Protein AF-A0A9N9IE60-F1 (afdb_monomer)

Mean predicted aligned error: 2.97 Å

Radius of gyration: 13.8 Å; Cα contacts (8 Å, |Δi|>4): 178; chains: 1; bounding box: 35×28×39 Å

Foldseek 3Di:
DEEEEQEDPVCAQWDFPRHHYDHLVCLVVCLLVVQVVCVPPQEYEYFYQQQPPSRVVSLVSNCVNHPNPRRHRYYDHRGVNVQCVVCVVPCNTIPNHDVVVVVVVVD

Solvent-accessible surface area (backbone atoms only — not comparable to full-atom values): 5982 Å² total; per-residue (Å²): 115,42,44,40,33,23,30,56,89,74,45,66,52,33,45,54,66,88,43,44,84,49,34,51,94,51,39,82,84,40,44,69,59,53,42,63,78,45,60,84,45,61,30,41,33,20,22,15,55,56,32,80,55,56,9,52,52,51,42,49,56,48,60,73,70,42,84,57,79,83,45,43,76,43,63,41,78,47,11,48,58,49,48,44,74,78,32,60,90,36,72,86,57,27,33,75,69,35,68,77,63,52,68,71,70,82,115

Nearest PDB structures (foldseek):
  3f4a-assembly1_B  TM=9.356E-01  e=2.325E-10  Saccharomyces cerevisiae
  3fs5-assembly1_A  TM=8.577E-01  e=1.790E-09  Saccharomyces cerevisiae
  2a2k-assembly1_A  TM=7.658E-01  e=3.951E-05  Homo sapiens
  4zhj-assembly1_A  TM=4.640E-01  e=3.640E+00  Synechocystis sp. PCC 6803 substr. Kazusa
  6hyt-assembly4_D  TM=4.282E-01  e=3.640E+00  Homo sapiens

InterPro domains:
  IPR001763 Rhodanese-like domain [PF00581] (3-85)
  IPR001763 Rhodanese-like domain [PS50206] (1-88)
  IPR001763 Rhodanese-like domain [SM00450] (1-89)
  IPR036873 Rhodanese-like domain superfamily [G3DSA:3.40.250.10] (1-103)
  IPR036873 Rhodanese-like domain superfamily [SSF52821] (1-89)

Organism: NCBI:txid1117310

pLDDT: mean 95.26, std 8.59, range [41.03, 98.88]

Secondary structure (DSSP, 8-state):
-EEEE--SGGGTT-B-TT-EE--GGGHHHHHHHHHHHTTT-SEEEEE-SSSSSHHHHHHHHHHHH-S-SSSEEEE-TTHHHHHHHHHTT-TTT-BS--HHHHHTT--

Sequence (107 aa):
YLVVDVRDDDYEGGNIPNSINKPSHKINDHITALVFKHSQVPRIIFTCALSQVRGPKCARIYKENTTNKDQKVQVLQGGFSEWQREYKDDPQLVENYDAEHWEYEDY

Structure (mmCIF, N/CA/C/O backbone):
data_AF-A0A9N9IE60-F1
#
_entry.id   AF-A0A9N9IE60-F1
#
loop_
_atom_site.group_PDB
_atom_site.id
_atom_site.type_symbol
_atom_site.label_atom_id
_atom_site.label_alt_id
_atom_site.label_comp_id
_atom_site.label_asym_id
_atom_site.label_entity_id
_atom_site.label_seq_id
_atom_site.pdbx_PDB_ins_code
_atom_site.Cartn_x
_atom_site.Cartn_y
_atom_site.Cartn_z
_atom_site.occupancy
_atom_site.B_iso_or_equiv
_atom_site.auth_seq_id
_atom_site.auth_comp_id
_atom_site.auth_asym_id
_atom_site.auth_atom_id
_atom_site.pdbx_PDB_model_num
ATOM 1 N N . TYR A 1 1 ? -6.170 -10.329 3.435 1.00 96.31 1 TYR A N 1
ATOM 2 C CA . TYR A 1 1 ? -5.440 -9.075 3.735 1.00 96.31 1 TYR A CA 1
ATOM 3 C C . TYR A 1 1 ? -5.747 -8.092 2.615 1.00 96.31 1 TYR A C 1
ATOM 5 O O . TYR A 1 1 ? -6.385 -8.502 1.656 1.00 96.31 1 TYR A O 1
ATOM 13 N N . LEU A 1 2 ? -5.339 -6.832 2.729 1.00 98.44 2 LEU A N 1
ATOM 14 C CA . LEU A 1 2 ? -5.409 -5.854 1.642 1.00 98.44 2 LEU A CA 1
ATOM 15 C C . LEU A 1 2 ? -4.041 -5.200 1.480 1.00 98.44 2 LEU A C 1
ATOM 17 O O . LEU A 1 2 ? -3.446 -4.796 2.480 1.00 98.44 2 LEU A O 1
ATOM 21 N N . VAL A 1 3 ? -3.574 -5.090 0.240 1.00 98.69 3 VAL A N 1
ATOM 22 C CA . VAL A 1 3 ? -2.405 -4.282 -0.109 1.00 98.69 3 VAL A CA 1
ATOM 23 C C . VAL A 1 3 ? -2.886 -2.901 -0.546 1.00 98.69 3 VAL A C 1
ATOM 25 O O . VAL A 1 3 ? -3.771 -2.783 -1.393 1.00 98.69 3 VAL A O 1
ATOM 28 N N . VAL A 1 4 ? -2.319 -1.863 0.057 1.00 98.62 4 VAL A N 1
ATOM 29 C CA . VAL A 1 4 ? -2.543 -0.463 -0.297 1.00 98.62 4 VAL A CA 1
ATOM 30 C C . VAL A 1 4 ? -1.239 0.060 -0.878 1.00 98.62 4 VAL A C 1
ATOM 32 O O . VAL A 1 4 ? -0.273 0.300 -0.150 1.00 98.62 4 VAL A O 1
ATOM 35 N N . ASP A 1 5 ? -1.211 0.193 -2.196 1.00 98.69 5 ASP A N 1
ATOM 36 C CA . ASP A 1 5 ? -0.100 0.797 -2.909 1.00 98.69 5 ASP A CA 1
ATOM 37 C C . ASP A 1 5 ? -0.258 2.318 -2.865 1.00 98.69 5 ASP A C 1
ATOM 39 O O . ASP A 1 5 ? -1.278 2.863 -3.289 1.00 98.69 5 ASP A O 1
ATOM 43 N N . VAL A 1 6 ? 0.724 3.002 -2.286 1.00 98.62 6 VAL A N 1
ATOM 44 C CA . VAL A 1 6 ? 0.716 4.460 -2.128 1.00 98.62 6 VAL A CA 1
ATOM 45 C C . VAL A 1 6 ? 1.701 5.161 -3.061 1.00 98.62 6 VAL A C 1
ATOM 47 O O . VAL A 1 6 ? 2.071 6.308 -2.795 1.00 98.62 6 VAL A O 1
ATOM 50 N N . ARG A 1 7 ? 2.142 4.487 -4.134 1.00 98.38 7 ARG A N 1
ATOM 51 C CA . ARG A 1 7 ? 2.821 5.141 -5.262 1.00 98.38 7 ARG A CA 1
ATOM 52 C C . ARG A 1 7 ? 1.910 6.192 -5.894 1.00 98.38 7 ARG A C 1
ATOM 54 O O . ARG A 1 7 ? 0.681 6.083 -5.845 1.00 98.38 7 ARG A O 1
ATOM 61 N N . ASP A 1 8 ? 2.545 7.245 -6.385 1.00 95.62 8 ASP A N 1
ATOM 62 C CA . ASP A 1 8 ? 1.901 8.401 -6.991 1.00 95.62 8 ASP A CA 1
ATOM 63 C C . ASP A 1 8 ? 1.918 8.191 -8.514 1.00 95.62 8 ASP A C 1
ATOM 65 O O . ASP A 1 8 ? 1.333 7.216 -8.981 1.00 95.62 8 ASP A O 1
ATOM 69 N N . ASP A 1 9 ? 2.610 9.038 -9.276 1.00 92.88 9 ASP A N 1
ATOM 70 C CA . ASP A 1 9 ? 2.766 8.861 -10.729 1.00 92.88 9 ASP A CA 1
ATOM 71 C C . ASP A 1 9 ? 3.652 7.642 -11.072 1.00 92.88 9 ASP A C 1
ATOM 73 O O . ASP A 1 9 ? 3.534 7.054 -12.138 1.00 92.88 9 ASP A O 1
ATOM 77 N N . ASP A 1 10 ? 4.475 7.188 -10.121 1.00 94.25 10 ASP A N 1
ATOM 78 C CA . ASP A 1 10 ? 5.311 5.983 -10.206 1.00 94.25 10 ASP A CA 1
ATOM 79 C C . ASP A 1 10 ? 4.543 4.676 -9.916 1.00 94.25 10 ASP A C 1
ATOM 81 O O . ASP A 1 10 ? 5.140 3.646 -9.601 1.00 94.25 10 ASP A O 1
ATOM 85 N N . TYR A 1 11 ? 3.206 4.708 -9.943 1.00 97.12 11 TYR A N 1
ATOM 86 C CA . TYR A 1 11 ? 2.381 3.501 -9.845 1.00 97.12 11 TYR A CA 1
ATOM 87 C C . TYR A 1 11 ? 2.374 2.681 -11.145 1.00 97.12 11 TYR A C 1
ATOM 89 O O . TYR A 1 11 ? 2.147 1.470 -11.101 1.00 97.12 11 TYR A O 1
ATOM 97 N N . GLU A 1 12 ? 2.631 3.329 -12.283 1.00 95.31 12 GLU A N 1
ATOM 98 C CA . GLU A 1 12 ? 2.795 2.673 -13.584 1.00 95.31 12 GLU A CA 1
ATOM 99 C C . GLU A 1 12 ? 3.951 1.646 -13.554 1.00 95.31 12 GLU A C 1
ATOM 101 O O . GLU A 1 12 ? 4.728 1.590 -12.600 1.00 95.31 12 GLU A O 1
ATOM 106 N N . GLY A 1 13 ? 4.009 0.747 -14.541 1.00 94.81 13 GLY A N 1
ATOM 107 C CA . GLY A 1 13 ? 5.003 -0.340 -14.582 1.00 94.81 13 GLY A CA 1
ATOM 108 C C . GLY A 1 13 ? 4.537 -1.680 -13.998 1.00 94.81 13 GLY A C 1
ATOM 109 O O . GLY A 1 13 ? 5.192 -2.705 -14.185 1.00 94.81 13 GLY A O 1
ATOM 110 N N . GLY A 1 14 ? 3.406 -1.703 -13.296 1.00 97.31 14 GLY A N 1
ATOM 111 C CA . GLY A 1 14 ? 2.787 -2.916 -12.754 1.00 97.31 14 GLY A CA 1
ATOM 112 C C . GLY A 1 14 ? 2.411 -2.781 -11.290 1.00 97.31 14 GLY A C 1
ATOM 113 O O . GLY A 1 14 ? 2.769 -1.810 -10.622 1.00 97.31 14 GLY A O 1
ATOM 114 N N . ASN A 1 15 ? 1.661 -3.752 -10.772 1.00 98.44 15 ASN A N 1
ATOM 115 C CA . ASN A 1 15 ? 1.202 -3.738 -9.387 1.00 98.44 15 ASN A CA 1
ATOM 116 C C . ASN A 1 15 ? 0.965 -5.141 -8.819 1.00 98.44 15 ASN A C 1
ATOM 118 O O . ASN A 1 15 ? 0.874 -6.133 -9.537 1.00 98.44 15 ASN A O 1
ATOM 122 N N . ILE A 1 16 ? 0.825 -5.219 -7.493 1.00 98.50 16 ILE A N 1
ATOM 123 C CA . ILE A 1 16 ? 0.442 -6.462 -6.814 1.00 98.50 16 ILE A CA 1
ATOM 124 C C . ILE A 1 16 ? -1.040 -6.750 -7.117 1.00 98.50 16 ILE A C 1
ATOM 126 O O . ILE A 1 16 ? -1.863 -5.837 -6.939 1.00 98.50 16 ILE A O 1
ATOM 130 N N . PRO A 1 17 ? -1.411 -7.983 -7.511 1.00 98.25 17 PRO A N 1
ATOM 131 C CA . PRO A 1 17 ? -2.793 -8.339 -7.793 1.00 98.25 17 PRO A CA 1
ATOM 132 C C . PRO A 1 17 ? -3.738 -8.049 -6.631 1.00 98.25 17 PRO A C 1
ATOM 134 O O . PRO A 1 17 ? -3.434 -8.322 -5.465 1.00 98.25 17 PRO A O 1
ATOM 137 N N . ASN A 1 18 ? -4.918 -7.512 -6.951 1.00 97.12 18 ASN A N 1
ATOM 138 C CA . ASN A 1 18 ? -5.954 -7.109 -5.988 1.00 97.12 18 ASN A CA 1
ATOM 139 C C . ASN A 1 18 ? -5.535 -6.005 -4.993 1.00 97.12 18 ASN A C 1
ATOM 141 O O . ASN A 1 18 ? -6.245 -5.758 -4.009 1.00 97.12 18 ASN A O 1
ATOM 145 N N . SER A 1 19 ? -4.392 -5.345 -5.206 1.00 98.12 19 SER A N 1
ATOM 146 C CA . SER A 1 19 ? -4.048 -4.138 -4.453 1.00 98.12 19 SER A CA 1
ATOM 147 C C . SER A 1 19 ? -4.934 -2.961 -4.869 1.00 98.12 19 SER A C 1
ATOM 149 O O . SER A 1 19 ? -5.578 -2.968 -5.917 1.00 98.12 19 SER A O 1
ATOM 151 N N . ILE A 1 20 ? -5.005 -1.940 -4.015 1.00 97.94 20 ILE A N 1
ATOM 152 C CA . ILE A 1 20 ? -5.629 -0.662 -4.367 1.00 97.94 20 ILE A CA 1
ATOM 153 C C . ILE A 1 20 ? -4.572 0.433 -4.396 1.00 97.94 20 ILE A C 1
ATOM 155 O O . ILE A 1 20 ? -3.755 0.518 -3.479 1.00 97.94 20 ILE A O 1
ATOM 159 N 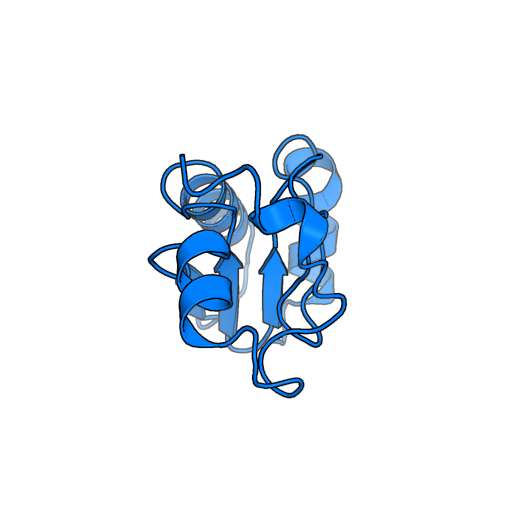N . ASN A 1 21 ? -4.641 1.312 -5.393 1.00 97.94 21 ASN A N 1
ATOM 160 C CA . ASN A 1 21 ? -3.808 2.506 -5.434 1.00 97.94 21 ASN A CA 1
ATOM 161 C C . ASN A 1 21 ? -4.462 3.665 -4.659 1.00 97.94 21 ASN A C 1
ATOM 163 O O . ASN A 1 21 ? -5.631 4.024 -4.871 1.00 97.94 21 ASN A O 1
ATOM 167 N N . LYS A 1 22 ? -3.711 4.224 -3.707 1.00 97.81 22 LYS A N 1
ATOM 168 C CA . LYS A 1 22 ? -4.065 5.398 -2.900 1.00 97.81 22 LYS A CA 1
ATOM 169 C C . LYS A 1 22 ? -2.843 6.311 -2.787 1.00 97.81 22 LYS A C 1
ATOM 171 O O . LYS A 1 22 ? -2.121 6.206 -1.796 1.00 97.81 22 LYS A O 1
ATOM 176 N N . PRO A 1 23 ? -2.633 7.210 -3.766 1.00 97.69 23 PRO A N 1
ATOM 177 C CA . PRO A 1 23 ? -1.439 8.041 -3.847 1.00 97.69 23 PRO A CA 1
ATOM 178 C C . PRO A 1 23 ? -1.137 8.765 -2.538 1.00 97.69 23 PRO A C 1
ATOM 180 O O . PRO A 1 23 ? -2.022 9.363 -1.912 1.00 97.69 23 PRO A O 1
ATOM 183 N N . SER A 1 24 ? 0.123 8.706 -2.115 1.00 97.81 24 SER A N 1
ATOM 184 C CA . SER A 1 24 ? 0.570 9.221 -0.823 1.00 97.81 24 SER A CA 1
ATOM 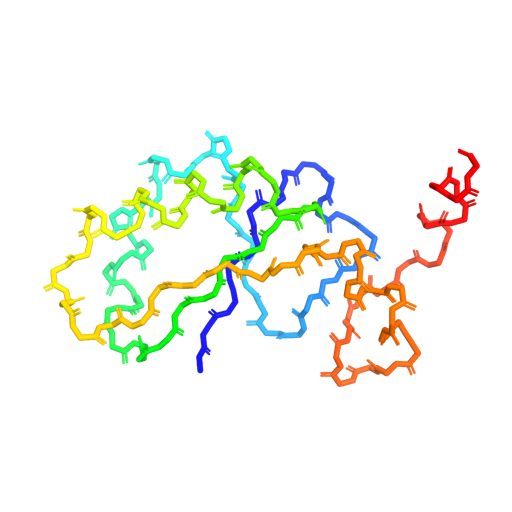185 C C . SER A 1 24 ? 0.294 10.716 -0.638 1.00 97.81 24 SER A C 1
ATOM 187 O O . SER A 1 24 ? 0.018 11.154 0.484 1.00 97.81 24 SER A O 1
ATOM 189 N N . HIS A 1 25 ? 0.322 11.504 -1.720 1.00 96.75 25 HIS A N 1
ATOM 190 C CA . HIS A 1 25 ? 0.044 12.942 -1.678 1.00 96.75 25 HIS A CA 1
ATOM 191 C C . HIS A 1 25 ? -1.430 13.267 -1.375 1.00 96.75 25 HIS A C 1
ATOM 193 O O . HIS A 1 25 ? -1.711 14.340 -0.849 1.00 96.75 25 HIS A O 1
ATOM 199 N N . LYS A 1 26 ? -2.352 12.322 -1.618 1.00 96.31 26 LYS A N 1
ATOM 200 C CA . LYS A 1 26 ? -3.803 12.436 -1.352 1.00 96.31 26 LYS A CA 1
ATOM 201 C C . LYS A 1 26 ? 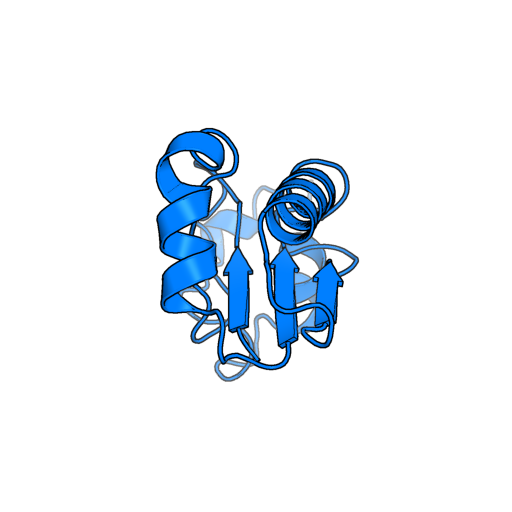-4.261 11.637 -0.133 1.00 96.31 26 LYS A C 1
ATOM 203 O O . LYS A 1 26 ? -5.459 11.478 0.095 1.00 96.31 26 LYS A O 1
ATOM 208 N N . ILE A 1 27 ? -3.335 11.096 0.666 1.00 95.69 27 ILE A N 1
ATOM 209 C CA . ILE A 1 27 ? -3.707 10.180 1.753 1.00 95.69 27 ILE A CA 1
ATOM 210 C C . ILE A 1 27 ? -4.650 10.834 2.771 1.00 95.69 27 ILE A C 1
ATOM 212 O O . ILE A 1 27 ? -5.605 10.198 3.206 1.00 95.69 27 ILE A O 1
ATOM 216 N N . ASN A 1 28 ? -4.434 12.111 3.100 1.00 94.94 28 ASN A N 1
ATOM 217 C CA . ASN A 1 28 ? -5.262 12.842 4.063 1.00 94.94 28 ASN A CA 1
ATOM 218 C C . ASN A 1 28 ? -6.701 13.039 3.565 1.00 94.94 28 ASN A C 1
ATOM 220 O O . ASN A 1 28 ? -7.630 12.981 4.365 1.00 94.94 28 ASN A O 1
ATOM 224 N N . ASP A 1 29 ? -6.893 13.185 2.254 1.00 95.31 29 ASP A N 1
ATOM 225 C CA . ASP A 1 29 ? -8.211 13.399 1.645 1.00 95.31 29 ASP A CA 1
ATOM 226 C C . ASP A 1 29 ? -9.075 12.131 1.699 1.00 95.31 29 ASP A C 1
ATOM 228 O O . ASP A 1 29 ? -10.305 12.183 1.646 1.00 95.31 29 ASP A O 1
ATOM 232 N N . HIS A 1 30 ? -8.437 10.963 1.793 1.00 92.62 30 HIS A N 1
ATOM 233 C CA . HIS A 1 30 ? -9.108 9.670 1.684 1.00 92.62 30 HIS A CA 1
ATOM 234 C C . HIS A 1 30 ? -8.975 8.792 2.929 1.00 92.62 30 HIS A C 1
ATOM 236 O O . HIS A 1 30 ? -9.588 7.723 2.965 1.00 92.62 30 HIS A O 1
ATOM 242 N N . ILE A 1 31 ? -8.224 9.212 3.954 1.00 96.62 31 ILE A N 1
ATOM 243 C CA . ILE A 1 31 ? -7.903 8.358 5.103 1.00 96.62 31 ILE A CA 1
ATOM 244 C C . ILE A 1 31 ? -9.148 7.865 5.839 1.00 96.62 31 ILE A C 1
ATOM 246 O O . ILE A 1 31 ? -9.263 6.672 6.120 1.00 96.62 31 ILE A O 1
ATOM 250 N N . THR A 1 32 ? -10.120 8.748 6.071 1.00 96.06 32 THR A N 1
ATOM 251 C CA . THR A 1 32 ? -11.376 8.411 6.750 1.00 96.06 32 THR A CA 1
ATOM 252 C C . THR A 1 32 ? -12.147 7.343 5.980 1.00 96.06 32 THR A C 1
ATOM 254 O O . THR A 1 32 ? -12.575 6.343 6.555 1.00 96.06 32 THR A O 1
ATOM 257 N N . ALA A 1 33 ? -12.275 7.512 4.660 1.00 96.94 33 ALA A N 1
ATOM 258 C CA . ALA A 1 33 ? -12.960 6.551 3.802 1.00 96.94 33 ALA A CA 1
ATOM 259 C C . ALA A 1 33 ? -12.201 5.216 3.721 1.00 96.94 33 ALA A C 1
ATOM 261 O O . ALA A 1 33 ? -12.823 4.155 3.760 1.00 96.94 33 ALA A O 1
ATOM 262 N N . LEU A 1 34 ? -10.867 5.263 3.647 1.00 97.19 34 LEU A N 1
ATOM 263 C CA . LEU A 1 34 ? -10.001 4.087 3.596 1.00 97.19 34 LEU A CA 1
ATOM 264 C C . LEU A 1 34 ? -10.133 3.243 4.873 1.00 97.19 34 LEU A C 1
ATOM 266 O O . LEU A 1 34 ? -10.365 2.038 4.790 1.00 97.19 34 LEU A O 1
ATOM 270 N N . VAL A 1 35 ? -10.049 3.876 6.046 1.00 97.50 35 VAL A N 1
ATOM 271 C CA . VAL A 1 35 ? -10.223 3.217 7.350 1.00 97.50 35 VAL A CA 1
ATOM 272 C C . VAL A 1 35 ? -11.630 2.643 7.489 1.00 97.50 35 VAL A C 1
ATOM 274 O O . VAL A 1 35 ? -11.784 1.481 7.862 1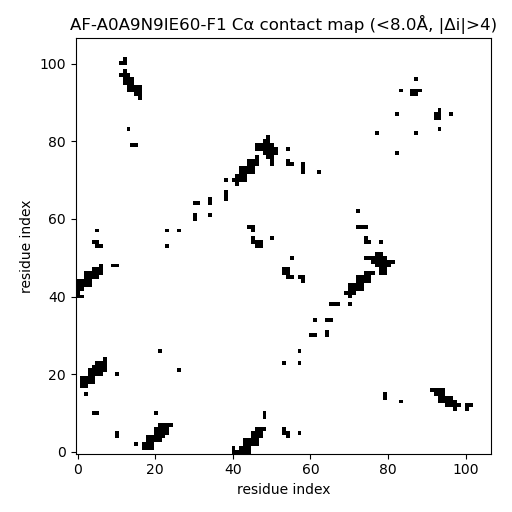.00 97.50 35 VAL A O 1
ATOM 277 N N . PHE A 1 36 ? -12.663 3.428 7.167 1.00 97.06 36 PHE A N 1
ATOM 278 C CA . PHE A 1 36 ? -14.051 2.989 7.302 1.00 97.06 36 PHE A CA 1
ATOM 279 C C . PHE A 1 36 ? -14.340 1.762 6.429 1.00 97.06 36 PHE A C 1
ATOM 281 O O . PHE A 1 36 ? -14.791 0.728 6.933 1.00 97.06 36 PHE A O 1
ATOM 288 N N . LYS A 1 37 ? -14.006 1.847 5.134 1.00 97.81 37 LYS A N 1
ATOM 289 C CA . LYS A 1 37 ? -14.276 0.800 4.140 1.00 97.81 37 LYS A CA 1
ATOM 290 C C . LYS A 1 37 ? -13.557 -0.513 4.451 1.00 97.81 37 LYS A C 1
ATOM 292 O O . LYS A 1 37 ? -14.080 -1.579 4.136 1.00 97.81 37 LYS A O 1
ATOM 297 N N . HIS A 1 38 ? -12.376 -0.450 5.064 1.00 97.50 38 HIS A N 1
ATOM 298 C CA . HIS A 1 38 ? -11.532 -1.623 5.304 1.00 97.50 38 HIS A CA 1
ATOM 299 C C . HIS A 1 38 ? -11.360 -1.969 6.789 1.00 97.50 38 HIS A C 1
ATOM 301 O O . HIS A 1 38 ? -10.471 -2.741 7.144 1.00 97.50 38 HIS A O 1
ATOM 307 N N . SER A 1 39 ? -12.243 -1.469 7.656 1.00 96.56 39 SER A N 1
ATOM 308 C CA . SER A 1 39 ? -12.213 -1.702 9.109 1.00 96.56 39 SER A CA 1
ATOM 309 C C . SER A 1 39 ? -12.276 -3.182 9.514 1.00 96.56 39 SER A C 1
ATOM 311 O O . SER A 1 39 ? -11.711 -3.560 10.540 1.00 96.56 39 SER A O 1
ATOM 313 N N . GLN A 1 40 ? -12.923 -4.022 8.698 1.00 97.00 40 GLN A N 1
ATOM 314 C CA . GLN A 1 40 ? -13.077 -5.467 8.928 1.00 97.00 40 GLN A CA 1
ATOM 315 C C . GLN A 1 40 ? -11.963 -6.315 8.298 1.00 97.00 40 GLN A C 1
ATOM 317 O O . GLN A 1 40 ? -11.905 -7.524 8.512 1.00 97.00 40 GLN A O 1
ATOM 322 N N . VAL A 1 41 ? -11.061 -5.718 7.512 1.00 97.94 41 VAL A N 1
ATOM 323 C CA . VAL A 1 41 ? -9.946 -6.462 6.918 1.00 97.94 41 VAL A CA 1
ATOM 324 C C . VAL A 1 41 ? -8.900 -6.714 8.011 1.00 97.94 41 VAL A C 1
ATOM 326 O O . VAL A 1 41 ? -8.340 -5.757 8.532 1.00 97.94 41 VAL A O 1
ATOM 329 N N . PRO A 1 42 ? -8.545 -7.963 8.353 1.00 97.81 42 PRO A N 1
ATOM 330 C CA . PRO A 1 42 ? -7.695 -8.234 9.520 1.00 97.81 42 PRO A CA 1
ATOM 331 C C . PRO A 1 42 ? -6.243 -7.745 9.371 1.00 97.81 42 PRO A C 1
ATOM 333 O O . PRO A 1 42 ? -5.546 -7.536 10.365 1.00 97.81 42 PRO A O 1
ATOM 336 N N . ARG A 1 43 ? -5.766 -7.571 8.131 1.00 98.56 43 ARG A N 1
ATOM 337 C CA . ARG A 1 43 ? -4.397 -7.143 7.819 1.00 98.56 43 ARG A CA 1
ATOM 338 C C . ARG A 1 43 ? -4.378 -6.180 6.633 1.00 98.56 43 ARG A C 1
ATOM 340 O O . ARG A 1 43 ? -4.826 -6.565 5.552 1.00 98.56 43 ARG A O 1
ATOM 347 N N . ILE A 1 44 ? -3.804 -4.999 6.840 1.00 98.62 44 ILE A N 1
ATOM 348 C CA . ILE A 1 44 ? -3.522 -3.977 5.826 1.00 98.62 44 ILE A CA 1
ATOM 349 C C . ILE A 1 44 ? -2.007 -3.882 5.645 1.00 98.62 44 ILE A C 1
ATOM 351 O O . ILE A 1 44 ? -1.271 -3.748 6.625 1.00 98.62 44 ILE A O 1
ATOM 355 N N . ILE A 1 45 ? -1.543 -3.963 4.405 1.00 98.88 45 ILE A N 1
ATOM 356 C CA . ILE A 1 45 ? -0.129 -3.907 4.037 1.00 98.88 45 ILE A CA 1
ATOM 357 C C . ILE A 1 45 ? 0.056 -2.695 3.135 1.00 98.88 45 ILE A C 1
ATOM 359 O O . ILE A 1 45 ? -0.558 -2.623 2.078 1.00 98.88 45 ILE A O 1
ATOM 363 N N . PHE A 1 46 ? 0.886 -1.747 3.545 1.00 98.75 46 PHE A N 1
ATOM 364 C CA . PHE A 1 46 ? 1.242 -0.597 2.726 1.00 98.75 46 PHE A CA 1
ATOM 365 C C . PHE A 1 46 ? 2.504 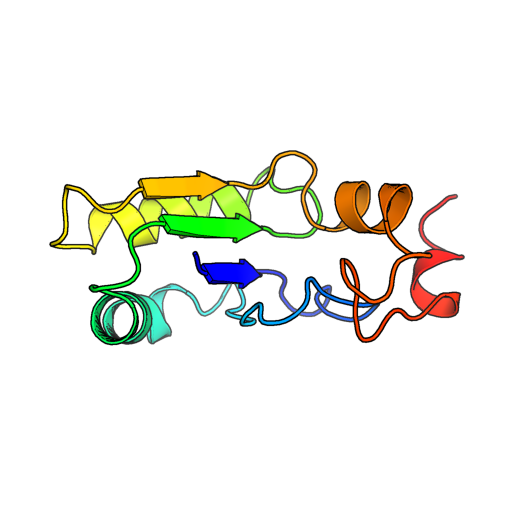-0.892 1.922 1.00 98.75 46 PHE A C 1
ATOM 367 O O . PHE A 1 46 ? 3.453 -1.470 2.450 1.00 98.75 46 PHE A O 1
ATOM 374 N N . THR A 1 47 ? 2.536 -0.457 0.668 1.00 98.69 47 THR A N 1
ATOM 375 C CA . THR A 1 47 ? 3.741 -0.482 -0.169 1.00 98.69 47 THR A CA 1
ATOM 376 C C . THR A 1 47 ? 3.887 0.842 -0.915 1.00 98.69 47 THR A C 1
ATOM 378 O O . THR A 1 47 ? 2.898 1.533 -1.141 1.00 98.69 47 THR A O 1
ATOM 381 N N . CYS A 1 48 ? 5.111 1.228 -1.265 1.00 98.06 48 CYS A N 1
ATOM 382 C CA . CYS A 1 48 ? 5.357 2.225 -2.312 1.00 98.06 48 CYS A CA 1
ATOM 383 C C . CYS A 1 48 ? 6.461 1.700 -3.245 1.00 98.06 48 CYS A C 1
ATOM 385 O O . CYS A 1 48 ? 6.681 0.496 -3.253 1.00 98.06 48 CYS A O 1
ATOM 387 N N . ALA A 1 49 ? 7.193 2.547 -3.980 1.00 97.25 49 ALA A N 1
ATOM 388 C CA . ALA A 1 49 ? 8.312 2.072 -4.809 1.00 97.25 49 ALA A CA 1
ATOM 389 C C . ALA A 1 49 ? 9.356 1.299 -3.981 1.00 97.25 49 ALA A C 1
ATOM 391 O O . ALA A 1 49 ? 9.507 0.099 -4.150 1.00 97.25 49 ALA A O 1
ATOM 392 N N . LEU A 1 50 ? 9.962 1.960 -2.984 1.00 96.88 50 LEU A N 1
ATOM 393 C CA . LEU A 1 50 ? 11.005 1.369 -2.123 1.00 96.88 50 LEU A CA 1
ATOM 394 C C . LEU A 1 50 ? 10.555 1.090 -0.676 1.00 96.88 50 LEU A C 1
ATOM 396 O O . LEU A 1 50 ? 11.321 0.601 0.148 1.00 96.88 50 LEU A O 1
ATOM 400 N N . SER A 1 51 ? 9.340 1.503 -0.307 1.00 97.06 51 SER A N 1
ATOM 401 C CA . SER A 1 51 ? 8.812 1.455 1.070 1.00 97.06 51 SER A CA 1
ATOM 402 C C . SER A 1 51 ? 9.660 2.135 2.162 1.00 97.06 51 SER A C 1
ATOM 404 O O . SER A 1 51 ? 9.515 1.824 3.341 1.00 97.06 51 SER A O 1
ATOM 406 N N . GLN A 1 52 ? 10.483 3.128 1.813 1.00 96.25 52 GLN A N 1
ATOM 407 C CA . GLN A 1 52 ? 11.333 3.847 2.781 1.00 96.25 52 GLN A CA 1
ATOM 408 C C . GLN A 1 52 ? 10.682 5.110 3.372 1.00 96.25 52 GLN A C 1
ATOM 410 O O . GLN A 1 52 ? 10.969 5.483 4.506 1.00 96.25 52 GLN A O 1
ATOM 415 N N . VAL A 1 53 ? 9.786 5.770 2.624 1.00 96.88 53 VAL A N 1
ATOM 416 C CA . VAL A 1 53 ? 9.183 7.058 3.030 1.00 96.88 53 VAL A CA 1
ATOM 417 C C . VAL A 1 53 ? 7.657 7.014 2.969 1.00 96.88 53 VAL A C 1
ATOM 419 O O . VAL A 1 53 ? 6.987 7.081 4.001 1.00 96.88 53 VAL A O 1
ATOM 422 N N . ARG A 1 54 ? 7.085 6.874 1.765 1.00 98.06 54 ARG A N 1
ATOM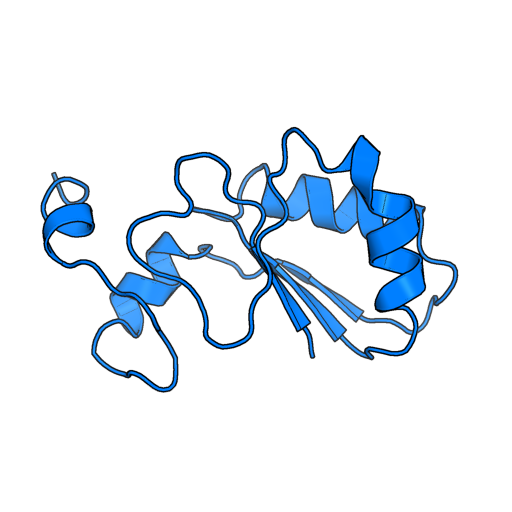 423 C CA . ARG A 1 54 ? 5.629 6.962 1.547 1.00 98.06 54 ARG A CA 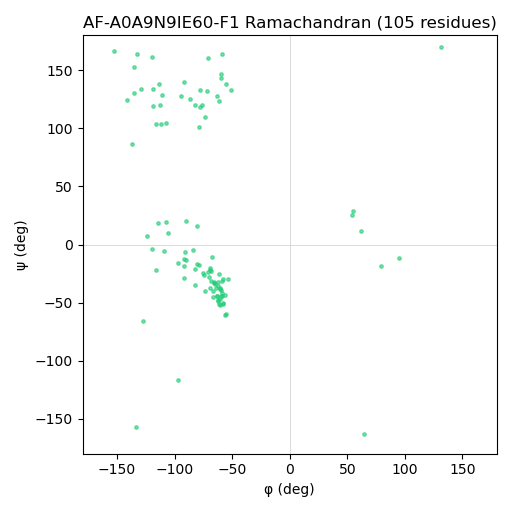1
ATOM 424 C C . ARG A 1 54 ? 4.866 5.816 2.211 1.00 98.06 54 ARG A C 1
ATOM 426 O O . ARG A 1 54 ? 3.887 6.085 2.907 1.00 98.06 54 ARG A O 1
ATOM 433 N N . GLY A 1 55 ? 5.349 4.578 2.073 1.00 98.12 55 GLY A N 1
ATOM 434 C CA . GLY A 1 55 ? 4.775 3.393 2.726 1.00 98.12 55 GLY A CA 1
ATOM 435 C C . GLY A 1 55 ? 4.665 3.543 4.254 1.00 98.12 55 GLY A C 1
ATOM 436 O O . GLY A 1 55 ? 3.545 3.546 4.773 1.00 98.12 55 GLY A O 1
ATOM 437 N N . PRO A 1 56 ? 5.779 3.761 4.985 1.00 98.50 56 PRO A N 1
ATOM 438 C CA . PRO A 1 56 ? 5.760 3.975 6.435 1.00 98.50 56 PRO A CA 1
ATOM 439 C C . PRO A 1 56 ? 4.910 5.172 6.874 1.00 98.50 56 PRO A C 1
ATOM 441 O O . PRO A 1 56 ? 4.151 5.067 7.840 1.00 98.50 56 PRO A O 1
ATOM 444 N N . LYS A 1 57 ? 4.979 6.297 6.146 1.00 98.38 57 LYS A N 1
ATOM 445 C CA . LYS A 1 57 ? 4.155 7.485 6.421 1.00 98.38 57 LYS A CA 1
ATOM 446 C C . LYS A 1 57 ? 2.662 7.154 6.363 1.00 98.38 57 LYS A C 1
ATOM 448 O O . LYS A 1 57 ? 1.936 7.482 7.300 1.00 98.38 57 LYS A O 1
ATOM 453 N N . CYS A 1 58 ? 2.203 6.510 5.291 1.00 98.50 58 CYS A N 1
ATOM 454 C CA . CYS A 1 58 ? 0.785 6.196 5.109 1.00 98.50 58 CYS A CA 1
ATOM 455 C C . CYS A 1 58 ? 0.304 5.123 6.093 1.00 98.50 58 CYS A C 1
ATOM 457 O O . CYS A 1 58 ? -0.785 5.258 6.649 1.00 98.50 58 CYS A O 1
ATOM 459 N N . ALA A 1 59 ? 1.137 4.120 6.387 1.00 98.44 59 ALA A N 1
ATOM 460 C CA . ALA A 1 59 ? 0.846 3.115 7.406 1.00 98.44 59 ALA A CA 1
ATOM 461 C C . ALA A 1 59 ? 0.645 3.740 8.797 1.00 98.44 59 ALA A C 1
ATOM 463 O O . ALA A 1 59 ? -0.317 3.402 9.491 1.00 98.44 59 ALA A O 1
ATOM 464 N N . ARG A 1 60 ? 1.507 4.692 9.188 1.00 98.38 60 ARG A N 1
ATOM 465 C CA . ARG A 1 60 ? 1.365 5.440 10.446 1.00 98.38 60 ARG A CA 1
ATOM 466 C C . ARG A 1 60 ? 0.057 6.230 10.482 1.00 98.38 60 ARG A C 1
ATOM 468 O O . ARG A 1 60 ? -0.713 6.065 11.423 1.00 98.38 60 ARG A O 1
ATOM 475 N N . ILE A 1 61 ? -0.217 7.023 9.443 1.00 98.25 61 ILE A N 1
ATOM 476 C CA . ILE A 1 61 ? -1.450 7.821 9.333 1.00 98.25 61 ILE A CA 1
ATOM 477 C C . ILE A 1 61 ? -2.688 6.916 9.441 1.00 98.25 61 ILE A C 1
ATOM 479 O O . ILE A 1 61 ? -3.621 7.218 10.182 1.00 98.25 61 ILE A O 1
ATOM 483 N N . TYR A 1 62 ? -2.689 5.763 8.770 1.00 98.31 62 TYR A N 1
ATOM 484 C CA . TYR A 1 62 ? -3.775 4.789 8.876 1.00 98.31 62 TYR A CA 1
ATOM 485 C C . TYR A 1 62 ? -3.923 4.229 10.294 1.00 98.31 62 TYR A C 1
ATOM 487 O O . TYR A 1 62 ? -5.038 4.156 10.815 1.00 98.31 62 TYR A O 1
ATOM 495 N N . LYS A 1 63 ? -2.817 3.868 10.957 1.00 97.69 63 LYS A N 1
ATOM 496 C CA . LYS A 1 63 ? -2.856 3.334 12.327 1.00 97.69 63 LYS A CA 1
ATOM 497 C C . LYS A 1 63 ? -3.340 4.368 13.350 1.00 97.69 63 LYS A C 1
ATOM 499 O O . LYS A 1 63 ? -4.013 3.989 14.306 1.00 97.69 63 LYS A O 1
ATOM 504 N N . GLU A 1 64 ? -3.038 5.647 13.141 1.00 97.44 64 GLU A N 1
ATOM 505 C CA . GLU A 1 64 ? -3.521 6.759 13.972 1.00 97.44 64 GLU A CA 1
ATOM 506 C C . GLU A 1 64 ? -5.033 6.987 13.822 1.00 97.44 64 GLU A C 1
ATOM 508 O O . GLU A 1 64 ? -5.690 7.357 14.793 1.00 97.44 64 GLU A O 1
ATOM 513 N N . ASN A 1 65 ? -5.599 6.710 12.643 1.00 97.50 65 ASN A N 1
ATOM 514 C CA . ASN A 1 65 ? -7.014 6.954 12.342 1.00 97.50 65 ASN A CA 1
ATOM 515 C C . ASN A 1 65 ? -7.918 5.717 12.508 1.00 97.50 65 ASN A C 1
ATOM 517 O O . ASN A 1 65 ? -9.138 5.857 12.579 1.00 97.50 65 ASN A O 1
ATOM 521 N N . THR A 1 66 ? -7.364 4.501 12.586 1.00 96.62 66 THR A N 1
ATOM 522 C CA . THR A 1 66 ? -8.167 3.283 12.781 1.00 96.62 66 THR A CA 1
ATOM 523 C C . THR A 1 66 ? -8.614 3.084 14.234 1.00 96.62 66 THR A C 1
ATOM 525 O O . THR A 1 66 ? -7.831 3.149 15.195 1.00 96.62 66 THR A O 1
ATOM 528 N N . THR A 1 67 ? -9.903 2.783 14.399 1.00 95.25 67 THR A N 1
ATOM 529 C CA . THR A 1 67 ? -10.500 2.391 15.683 1.00 95.25 67 THR A CA 1
ATOM 530 C C . THR A 1 67 ? -10.286 0.907 15.982 1.00 95.25 67 THR A C 1
ATOM 532 O O . THR A 1 67 ? -10.288 0.518 17.148 1.00 95.25 67 THR A O 1
ATOM 535 N N . ASN A 1 68 ? -10.024 0.084 14.960 1.00 96.12 68 ASN A N 1
ATOM 536 C CA . ASN A 1 68 ? -9.744 -1.339 15.121 1.00 96.12 68 ASN A CA 1
ATOM 537 C C . ASN A 1 68 ? -8.289 -1.547 15.580 1.00 96.12 68 ASN A C 1
ATOM 539 O O . ASN A 1 68 ? -7.342 -1.471 14.790 1.00 96.12 68 ASN A O 1
ATOM 543 N N . LYS A 1 69 ? -8.099 -1.799 16.880 1.00 92.88 69 LYS A N 1
ATOM 544 C CA . LYS A 1 69 ? -6.764 -1.985 17.470 1.00 92.88 69 LYS A CA 1
ATOM 545 C C . LYS A 1 69 ? -6.142 -3.340 17.131 1.00 92.88 69 LYS A C 1
ATOM 547 O O . LYS A 1 69 ? -4.916 -3.396 17.006 1.00 92.88 69 LYS A O 1
ATOM 552 N N . ASP A 1 70 ? -6.967 -4.348 16.856 1.00 96.44 70 ASP A N 1
ATOM 553 C CA . ASP A 1 70 ? -6.545 -5.707 16.495 1.00 96.44 70 ASP A CA 1
ATOM 554 C C . ASP A 1 70 ? -6.106 -5.829 15.027 1.00 96.44 70 ASP A C 1
ATOM 556 O O . ASP A 1 70 ? -5.397 -6.767 14.652 1.00 96.44 70 ASP A O 1
ATOM 560 N N . GLN A 1 71 ? -6.480 -4.861 14.183 1.00 97.69 71 GLN A N 1
ATOM 561 C CA . GLN A 1 71 ? -6.055 -4.809 12.789 1.00 97.69 71 GLN A CA 1
ATOM 562 C C . GLN A 1 71 ? -4.526 -4.683 12.684 1.00 97.69 71 GLN A C 1
ATOM 564 O O . GLN A 1 71 ? -3.905 -3.731 13.186 1.00 97.69 71 GLN A O 1
ATOM 569 N N . LYS A 1 72 ? -3.914 -5.637 11.971 1.00 98.44 72 LYS A N 1
ATOM 570 C CA . LYS A 1 72 ? -2.477 -5.639 11.675 1.00 98.44 72 LYS A CA 1
ATOM 571 C C . LYS A 1 72 ? -2.198 -4.649 10.549 1.00 98.44 72 LYS A C 1
ATOM 573 O O . LYS A 1 72 ? -2.701 -4.823 9.444 1.00 98.44 72 LYS A O 1
ATOM 578 N N . VAL A 1 73 ? -1.392 -3.631 10.831 1.00 98.50 73 VAL A N 1
ATOM 579 C CA . VAL A 1 73 ? -0.946 -2.637 9.846 1.00 98.50 73 VAL A CA 1
ATOM 580 C C . VAL A 1 73 ? 0.549 -2.831 9.647 1.00 98.50 73 VAL A C 1
ATOM 582 O O . VAL A 1 73 ? 1.304 -2.783 10.615 1.00 98.50 73 VAL A O 1
ATOM 585 N N . GLN A 1 74 ? 0.956 -3.126 8.418 1.00 98.69 74 GLN A N 1
ATOM 586 C CA . GLN A 1 74 ? 2.323 -3.512 8.070 1.00 98.69 74 GLN A CA 1
ATOM 587 C C . GLN A 1 74 ? 2.801 -2.727 6.847 1.00 98.69 74 GLN A C 1
ATOM 589 O O . GLN A 1 74 ? 1.994 -2.151 6.120 1.00 98.69 74 GLN A O 1
ATOM 594 N N . VAL A 1 75 ? 4.111 -2.731 6.618 1.00 98.75 75 VAL A N 1
ATOM 595 C CA . VAL A 1 75 ? 4.742 -2.179 5.415 1.00 98.75 75 VAL A CA 1
ATOM 596 C C . VAL A 1 75 ? 5.472 -3.317 4.707 1.00 98.75 75 VAL A C 1
ATOM 598 O O . VAL A 1 75 ? 6.151 -4.102 5.371 1.00 98.75 75 VAL A O 1
ATOM 601 N N . LEU A 1 76 ? 5.313 -3.426 3.389 1.00 98.50 76 LEU A N 1
ATOM 602 C CA . LEU A 1 76 ? 6.076 -4.359 2.562 1.00 98.50 76 LEU A CA 1
ATOM 603 C C . LEU A 1 76 ? 7.504 -3.830 2.417 1.00 98.50 76 LEU A C 1
ATOM 605 O O . LEU A 1 76 ? 7.712 -2.802 1.773 1.00 98.50 76 LEU A O 1
ATOM 609 N N . GLN A 1 77 ? 8.470 -4.497 3.047 1.00 98.12 77 GLN A N 1
ATOM 610 C CA . GLN A 1 77 ? 9.888 -4.162 2.912 1.00 98.12 77 GLN A CA 1
ATOM 611 C C . GLN A 1 77 ? 10.322 -4.268 1.443 1.00 98.12 77 GLN A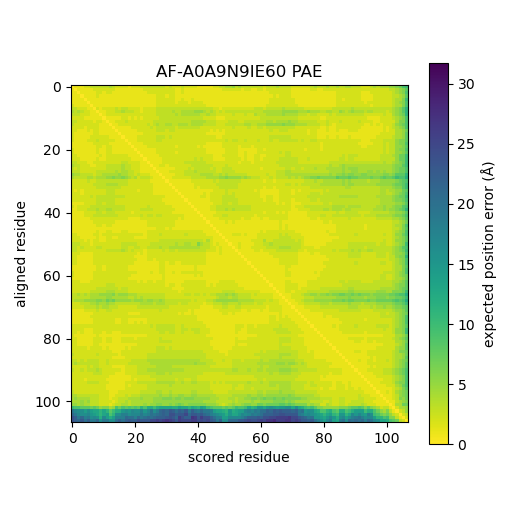 C 1
ATOM 613 O O . GLN A 1 77 ? 9.794 -5.104 0.720 1.00 98.12 77 GLN A O 1
ATOM 618 N N . GLY A 1 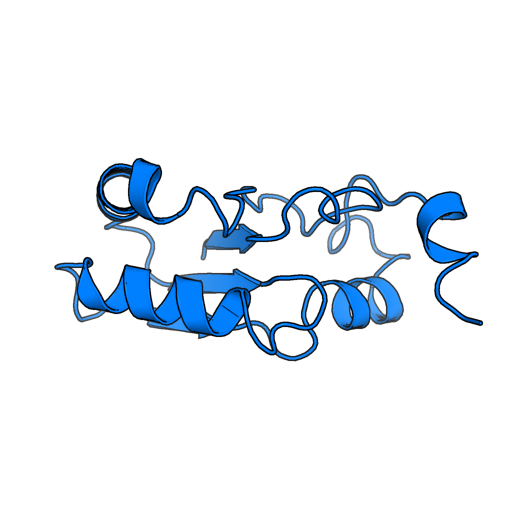78 ? 11.211 -3.375 0.996 1.00 97.56 78 GLY A N 1
ATOM 619 C CA . GLY A 1 78 ? 11.674 -3.333 -0.397 1.00 97.56 78 GLY A CA 1
ATOM 620 C C . GLY A 1 78 ? 10.707 -2.669 -1.380 1.00 97.56 78 GLY A C 1
ATOM 621 O O . GLY A 1 78 ? 11.112 -2.213 -2.445 1.00 97.56 78 GLY A O 1
ATOM 622 N N . GLY A 1 79 ? 9.435 -2.545 -0.992 1.00 98.12 79 GLY A N 1
ATOM 623 C CA . GLY A 1 79 ? 8.394 -1.952 -1.820 1.00 98.12 79 GLY A CA 1
ATOM 624 C C . GLY A 1 79 ? 8.111 -2.752 -3.089 1.00 98.12 79 GLY A C 1
ATOM 625 O O . GLY A 1 79 ? 8.437 -3.934 -3.190 1.00 98.12 79 GLY A O 1
ATOM 626 N N . PHE A 1 80 ? 7.446 -2.114 -4.049 1.00 98.12 80 PHE A N 1
ATOM 627 C CA . PHE A 1 80 ? 7.130 -2.750 -5.321 1.00 98.12 80 PHE A CA 1
ATOM 628 C C . PHE A 1 80 ? 8.374 -2.976 -6.191 1.00 98.12 80 PHE A C 1
ATOM 630 O O . PHE A 1 80 ? 8.396 -3.945 -6.940 1.00 98.12 80 PHE A O 1
ATOM 637 N N . SER A 1 81 ? 9.425 -2.159 -6.050 1.00 96.38 81 SER A N 1
ATOM 638 C CA . SER A 1 81 ? 10.662 -2.301 -6.829 1.00 96.38 81 SER A CA 1
ATOM 639 C C . SER A 1 81 ? 11.378 -3.630 -6.559 1.00 96.38 81 SER A C 1
ATOM 641 O O . SER A 1 81 ? 11.796 -4.294 -7.504 1.00 96.38 81 SER A O 1
ATOM 643 N N . GLU A 1 82 ? 11.496 -4.059 -5.296 1.00 97.75 82 GLU A N 1
ATOM 644 C CA . GLU A 1 82 ? 12.048 -5.389 -4.983 1.00 97.75 82 GLU A CA 1
ATOM 645 C C . GLU A 1 82 ? 11.058 -6.506 -5.330 1.00 97.75 82 GLU A C 1
ATOM 647 O O . GLU A 1 82 ? 11.453 -7.523 -5.897 1.00 97.75 82 GLU A O 1
ATOM 652 N N . TRP A 1 83 ? 9.765 -6.296 -5.061 1.00 98.06 83 TRP A N 1
ATOM 653 C CA . TRP A 1 83 ? 8.723 -7.283 -5.348 1.00 98.06 83 TRP A CA 1
ATOM 654 C C . TRP A 1 83 ? 8.669 -7.665 -6.830 1.00 98.06 83 TRP A C 1
ATOM 656 O O . TRP A 1 83 ? 8.692 -8.846 -7.164 1.00 98.06 83 TRP A O 1
ATOM 666 N N . GLN A 1 84 ? 8.618 -6.681 -7.733 1.00 96.88 84 GLN A N 1
ATOM 667 C CA . GLN A 1 84 ? 8.578 -6.955 -9.169 1.00 96.88 84 GLN A CA 1
ATOM 668 C C . GLN A 1 84 ? 9.863 -7.640 -9.639 1.00 96.88 84 GLN A C 1
ATOM 670 O O . GLN A 1 84 ? 9.797 -8.574 -10.427 1.00 96.88 84 GLN A O 1
ATOM 675 N N . ARG A 1 85 ? 11.029 -7.263 -9.099 1.00 96.00 85 ARG A N 1
ATOM 676 C CA . ARG A 1 85 ? 12.304 -7.877 -9.486 1.00 96.00 85 ARG A CA 1
ATOM 677 C C . ARG A 1 85 ? 12.319 -9.377 -9.198 1.00 96.00 85 ARG A C 1
ATOM 679 O O . ARG A 1 85 ? 12.888 -10.136 -9.978 1.00 96.00 85 ARG A O 1
ATOM 686 N N . GLU A 1 86 ? 11.715 -9.786 -8.086 1.00 97.50 86 GLU A N 1
ATOM 687 C CA . GLU A 1 86 ? 11.651 -11.187 -7.668 1.00 97.50 86 GLU A CA 1
ATOM 688 C C . GLU A 1 86 ? 10.518 -11.963 -8.358 1.00 97.50 86 GLU A C 1
ATOM 690 O O . GLU A 1 86 ? 10.687 -13.142 -8.663 1.00 97.50 86 GLU A O 1
ATOM 695 N N . TYR A 1 87 ? 9.380 -11.313 -8.630 1.00 97.81 87 TYR A N 1
ATOM 696 C CA . TYR A 1 87 ? 8.137 -12.002 -9.001 1.00 97.81 87 TYR A CA 1
ATOM 697 C C . TYR A 1 87 ? 7.512 -11.580 -10.342 1.00 97.81 87 TYR A C 1
ATOM 699 O O . TYR A 1 87 ? 6.410 -12.031 -10.643 1.00 97.81 87 TYR A O 1
ATOM 707 N N . LYS A 1 88 ? 8.165 -10.744 -11.163 1.00 95.88 88 LYS A N 1
ATOM 708 C CA . LYS A 1 88 ? 7.618 -10.250 -12.450 1.00 95.88 88 LYS A CA 1
ATOM 709 C C . LYS A 1 88 ? 7.141 -11.341 -13.412 1.00 95.88 88 LYS A C 1
ATOM 711 O O . LYS A 1 88 ? 6.212 -11.104 -14.175 1.00 95.88 88 LYS A O 1
ATOM 716 N N . ASP A 1 89 ? 7.751 -12.524 -13.357 1.00 96.31 89 ASP A N 1
ATOM 717 C CA . ASP A 1 89 ? 7.413 -13.652 -14.232 1.00 96.31 89 ASP A CA 1
ATOM 718 C C . ASP A 1 89 ? 6.216 -14.480 -13.713 1.00 96.31 89 ASP A C 1
ATOM 720 O O . ASP A 1 89 ? 5.761 -15.402 -14.395 1.00 96.31 89 ASP A O 1
ATOM 724 N N . ASP A 1 90 ? 5.688 -14.167 -12.521 1.00 97.94 90 ASP A N 1
ATOM 725 C CA . ASP A 1 90 ? 4.526 -14.834 -11.928 1.00 97.94 90 ASP A CA 1
ATOM 726 C C . ASP A 1 90 ? 3.273 -13.929 -11.968 1.00 97.94 90 ASP A C 1
ATOM 728 O O . ASP A 1 90 ? 3.123 -13.025 -11.135 1.00 97.94 90 ASP A O 1
ATOM 732 N N . PRO A 1 91 ? 2.307 -14.194 -12.871 1.00 94.94 91 PRO A N 1
ATOM 733 C CA . PRO A 1 91 ? 1.087 -13.395 -12.992 1.00 94.94 91 PRO A CA 1
ATOM 734 C C . PRO A 1 91 ? 0.149 -13.512 -11.778 1.00 94.94 91 PRO A C 1
ATOM 736 O O . PRO A 1 91 ? -0.823 -12.765 -11.672 1.00 94.94 91 PRO A O 1
ATOM 739 N N . GLN A 1 92 ? 0.395 -14.450 -10.855 1.00 97.25 92 GLN A N 1
ATOM 740 C CA . GLN A 1 92 ? -0.331 -14.527 -9.584 1.00 97.25 92 GLN A CA 1
ATOM 741 C C . GLN A 1 92 ? 0.202 -13.530 -8.548 1.00 97.25 92 GLN A C 1
ATOM 743 O O . GLN A 1 92 ? -0.482 -13.251 -7.560 1.00 97.25 92 GLN A O 1
ATOM 748 N N . LEU A 1 93 ? 1.407 -12.996 -8.763 1.00 97.56 93 LEU A N 1
ATOM 749 C CA . LEU A 1 93 ? 2.108 -12.110 -7.836 1.00 97.56 93 LEU A CA 1
ATOM 750 C C . LEU A 1 93 ? 2.328 -10.706 -8.407 1.00 97.56 93 LEU A C 1
ATOM 752 O O . LEU A 1 93 ? 2.450 -9.761 -7.623 1.00 97.56 93 LEU A O 1
ATOM 756 N N . VAL A 1 94 ? 2.311 -10.543 -9.731 1.00 98.19 94 VAL A N 1
ATOM 757 C CA . VAL A 1 94 ? 2.385 -9.248 -10.421 1.00 98.19 94 VAL A CA 1
ATOM 758 C C . VAL A 1 94 ? 1.352 -9.195 -11.550 1.00 98.19 94 VAL A C 1
ATOM 760 O O . VAL A 1 94 ? 1.279 -10.094 -12.377 1.00 98.19 94 VAL A O 1
ATOM 763 N N . GLU A 1 95 ? 0.562 -8.124 -11.612 1.00 97.56 95 GLU A N 1
ATOM 764 C CA . GLU A 1 95 ? -0.326 -7.825 -12.743 1.00 97.56 95 GLU A CA 1
ATOM 765 C C . GLU A 1 95 ? 0.045 -6.483 -13.386 1.00 97.56 95 GLU A C 1
ATOM 767 O O . GLU A 1 95 ? 0.719 -5.651 -12.776 1.00 97.56 95 GLU A O 1
ATOM 772 N N . ASN A 1 96 ? -0.406 -6.276 -14.628 1.00 96.69 96 ASN A N 1
ATOM 773 C CA . ASN A 1 96 ? -0.130 -5.072 -15.422 1.00 96.69 96 ASN A CA 1
ATOM 774 C C . ASN A 1 96 ? 1.371 -4.758 -15.572 1.00 96.69 96 ASN A C 1
ATOM 776 O O . ASN A 1 96 ? 1.742 -3.592 -15.675 1.00 96.69 96 ASN A O 1
ATOM 780 N N . TYR A 1 97 ? 2.231 -5.782 -15.542 1.00 96.81 97 TYR A N 1
ATOM 781 C CA . TYR A 1 97 ? 3.672 -5.600 -15.684 1.00 96.81 97 TYR A CA 1
ATOM 782 C C . TYR A 1 97 ? 4.010 -5.024 -17.060 1.00 96.81 97 TYR A C 1
ATOM 784 O O . TYR A 1 97 ? 3.605 -5.580 -18.082 1.00 96.81 97 TYR A O 1
ATOM 792 N N . ASP A 1 98 ? 4.771 -3.935 -17.068 1.00 95.38 98 ASP A N 1
ATOM 793 C CA . ASP A 1 98 ? 5.286 -3.302 -18.277 1.00 95.38 98 ASP A CA 1
ATOM 794 C C . ASP A 1 98 ? 6.811 -3.398 -18.265 1.00 95.38 98 ASP A C 1
ATOM 796 O O . ASP A 1 98 ? 7.481 -2.680 -17.529 1.00 95.38 98 ASP A O 1
ATOM 800 N N . ALA A 1 99 ? 7.361 -4.319 -19.057 1.00 93.25 99 ALA A N 1
ATOM 801 C CA . ALA A 1 99 ? 8.800 -4.549 -19.105 1.00 93.25 99 ALA A CA 1
ATOM 802 C C . ALA A 1 99 ? 9.573 -3.314 -19.597 1.00 93.25 99 ALA A C 1
ATOM 804 O O . ALA A 1 99 ? 10.648 -3.038 -19.069 1.00 93.25 99 ALA A O 1
ATOM 805 N N . GLU A 1 100 ? 9.014 -2.544 -20.540 1.00 91.69 100 GLU A N 1
ATOM 806 C CA . GLU A 1 100 ? 9.671 -1.350 -21.088 1.00 91.69 100 GLU A CA 1
ATOM 807 C C . GLU A 1 100 ? 9.838 -0.274 -20.008 1.00 91.69 100 GLU A C 1
ATOM 809 O O . GLU A 1 100 ? 10.854 0.418 -19.973 1.00 91.69 100 GLU A O 1
ATOM 814 N N . HIS A 1 101 ? 8.889 -0.180 -19.071 1.00 90.38 101 HIS A N 1
ATOM 815 C CA . HIS A 1 101 ? 8.989 0.715 -17.917 1.00 90.38 101 HIS A CA 1
ATOM 816 C C . HIS A 1 101 ? 10.208 0.399 -17.031 1.00 90.38 101 HIS A C 1
ATOM 818 O O . HIS A 1 101 ? 10.860 1.313 -16.530 1.00 90.38 101 HIS A O 1
ATOM 824 N N . TRP A 1 102 ? 10.540 -0.885 -16.852 1.00 88.06 102 TRP A N 1
ATOM 825 C CA . TRP A 1 102 ? 11.611 -1.326 -15.950 1.00 88.06 102 TRP A CA 1
ATOM 826 C C . TRP A 1 102 ? 12.984 -1.458 -16.618 1.00 88.06 102 TRP A C 1
ATOM 828 O O . TRP A 1 102 ? 13.990 -1.443 -15.913 1.00 88.06 102 TRP A O 1
ATOM 838 N N . GLU A 1 103 ? 13.065 -1.538 -17.949 1.00 82.00 103 GLU A N 1
ATOM 839 C CA . GLU A 1 103 ? 14.349 -1.594 -18.670 1.00 82.00 103 GLU A CA 1
ATOM 840 C C . GLU A 1 103 ? 15.226 -0.346 -18.445 1.00 82.00 103 GLU A C 1
ATOM 842 O O . GLU A 1 103 ? 16.452 -0.434 -18.521 1.00 82.00 103 GLU A O 1
ATOM 847 N N . TYR A 1 104 ? 14.627 0.807 -18.126 1.00 64.50 104 TYR A N 1
ATOM 848 C CA . TYR A 1 104 ? 15.348 2.067 -17.906 1.00 64.50 104 TYR A CA 1
ATOM 849 C C . TYR A 1 104 ? 15.750 2.330 -16.446 1.00 64.50 104 TYR A C 1
ATOM 851 O O . TYR A 1 104 ? 16.554 3.231 -16.206 1.00 64.50 104 TYR A O 1
ATOM 859 N N . GLU A 1 105 ? 15.221 1.574 -15.477 1.00 58.94 105 GLU A N 1
ATOM 860 C CA . GLU A 1 105 ? 15.514 1.777 -14.047 1.00 58.94 105 GLU A CA 1
ATOM 861 C C . GLU A 1 105 ? 16.728 0.976 -13.536 1.00 58.94 105 GLU A C 1
ATOM 863 O O . GLU A 1 105 ? 17.231 1.264 -12.451 1.00 58.94 105 GLU A O 1
ATOM 868 N N . ASP A 1 106 ? 17.227 -0.002 -14.302 1.00 52.22 106 ASP A N 1
ATOM 869 C CA . ASP A 1 106 ? 18.366 -0.861 -13.925 1.00 52.22 106 ASP A CA 1
ATOM 870 C C . ASP A 1 106 ? 19.752 -0.300 -14.366 1.00 52.22 106 ASP A C 1
ATOM 872 O O . ASP A 1 106 ? 20.732 -1.051 -14.427 1.00 52.22 106 ASP A O 1
ATOM 876 N N . TYR A 1 107 ? 19.862 1.011 -14.641 1.00 41.03 107 TYR A N 1
ATOM 877 C CA . TYR A 1 107 ? 21.122 1.709 -14.984 1.00 41.03 107 TYR A CA 1
ATOM 878 C C . TYR A 1 107 ? 21.726 2.525 -13.833 1.00 41.03 107 TYR A C 1
ATOM 880 O O . TYR A 1 107 ? 21.004 3.345 -13.221 1.00 41.03 107 TYR A O 1
#